Protein AF-A0A3B9YSQ8-F1 (afdb_monomer_lite)

pLDDT: mean 81.39, std 21.34, range [28.44, 98.44]

Secondary structure (DSSP, 8-state):
-----------S-PPP-------B-SS-TTS-BPPPPEEETT--TT--EEETTS-SPPB-HHHHHHH-S-TTS--EEESSEEEPPHHHHHTTTTS-HHHHHHHHHHHTTGGG-SS-HHHHHHHHHTT-SSTTSS-EEEEETTEEEE----STTSSTTHHHHHHHHHHHHHHHHHTT------

Sequence (182 aa):
MAETSSLCPQHPQQPLGLCANVVWAGADPFRGIHRLPLVAWTDRANVKHLSTRGLAPHLSFDDIVLSGLAPDGGLYVPEVWPQLSPKQFNDFADQRYGQVAEAVLSALGGSETALDLNGAIAGAYAQFRHPEVAPLRPLAPNLWMLELFHGPTFAFKDFALQLLGPLMAQRLERESRRLTVL

Structure (mmCIF, N/CA/C/O backbone):
data_AF-A0A3B9YSQ8-F1
#
_entry.id   AF-A0A3B9YSQ8-F1
#
loop_
_atom_site.group_PDB
_atom_site.id
_atom_site.type_symbol
_atom_site.label_atom_id
_atom_site.label_alt_id
_atom_site.label_comp_id
_atom_site.label_asym_id
_atom_site.label_entity_id
_atom_site.labe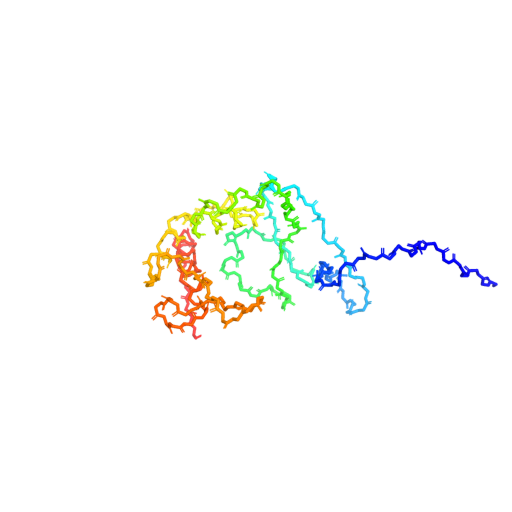l_seq_id
_atom_site.pdbx_PDB_ins_code
_atom_site.Cartn_x
_atom_site.Cartn_y
_atom_site.Cartn_z
_atom_site.occupancy
_atom_site.B_iso_or_equiv
_atom_site.auth_seq_id
_atom_site.auth_comp_id
_atom_site.auth_asym_id
_atom_site.auth_atom_id
_atom_site.pdbx_PDB_model_num
ATOM 1 N N . MET A 1 1 ? 10.822 52.429 10.249 1.00 34.50 1 MET A N 1
ATOM 2 C CA . MET A 1 1 ? 12.002 52.438 9.363 1.00 34.50 1 MET A CA 1
ATOM 3 C C . MET A 1 1 ? 12.283 50.998 9.002 1.00 34.50 1 MET A C 1
ATOM 5 O O . MET A 1 1 ? 12.328 50.165 9.895 1.00 34.50 1 MET A O 1
ATOM 9 N N . ALA A 1 2 ? 12.260 50.718 7.706 1.00 35.03 2 ALA A N 1
ATOM 10 C CA . ALA A 1 2 ? 12.309 49.388 7.127 1.00 35.03 2 ALA A CA 1
ATOM 11 C C . ALA A 1 2 ? 13.754 48.898 7.018 1.00 35.03 2 ALA A C 1
ATOM 13 O O . ALA A 1 2 ? 14.599 49.665 6.573 1.00 35.03 2 ALA A O 1
ATOM 14 N N . GLU A 1 3 ? 13.991 47.623 7.319 1.00 28.44 3 GLU A N 1
ATOM 15 C CA . GLU A 1 3 ? 15.122 46.867 6.775 1.00 28.44 3 GLU A CA 1
ATOM 16 C C . GLU A 1 3 ? 14.640 45.467 6.376 1.00 28.44 3 GLU A C 1
ATOM 18 O O . GLU A 1 3 ? 14.587 44.520 7.155 1.00 28.44 3 GLU A O 1
ATOM 23 N N . THR A 1 4 ? 14.226 45.372 5.118 1.00 37.69 4 THR A N 1
ATOM 24 C CA . THR A 1 4 ? 14.266 44.159 4.302 1.00 37.69 4 THR A CA 1
ATOM 25 C C . THR A 1 4 ? 15.674 44.014 3.733 1.00 37.69 4 THR A C 1
ATOM 27 O O . THR A 1 4 ? 16.089 44.904 2.994 1.00 37.69 4 THR A O 1
ATOM 30 N N . SER A 1 5 ? 16.374 42.900 3.974 1.00 30.45 5 SER A N 1
ATOM 31 C CA . SER A 1 5 ? 17.364 42.396 3.009 1.00 30.45 5 SER A CA 1
ATOM 32 C C . SER A 1 5 ? 17.760 40.933 3.256 1.00 30.45 5 SER A C 1
ATOM 34 O O . SER A 1 5 ? 18.325 40.578 4.285 1.00 30.45 5 SER A O 1
ATOM 36 N N . SER A 1 6 ? 17.396 40.118 2.265 1.00 34.31 6 SER A N 1
ATOM 37 C CA . SER A 1 6 ? 17.914 38.826 1.791 1.00 34.31 6 SER A CA 1
ATOM 38 C C . SER A 1 6 ? 19.079 38.135 2.507 1.00 34.31 6 SER A C 1
ATOM 40 O O . SER A 1 6 ? 20.169 38.688 2.556 1.00 34.31 6 SER A O 1
ATOM 42 N N . LEU A 1 7 ? 18.916 36.833 2.779 1.00 29.66 7 LEU A N 1
ATOM 43 C CA . LEU A 1 7 ? 19.986 35.831 2.655 1.00 29.66 7 LEU A CA 1
ATOM 44 C C . LEU A 1 7 ? 19.382 34.474 2.241 1.00 29.66 7 LEU A C 1
ATOM 46 O O . LEU A 1 7 ? 19.118 33.601 3.062 1.00 29.66 7 LEU A O 1
ATOM 50 N N . CYS A 1 8 ? 19.159 34.292 0.941 1.00 29.23 8 CYS A N 1
ATOM 51 C CA . CYS A 1 8 ? 19.119 32.962 0.339 1.00 29.23 8 CYS A CA 1
ATOM 52 C C . CYS A 1 8 ? 20.086 32.996 -0.854 1.00 29.23 8 CYS A C 1
ATOM 54 O O . CYS A 1 8 ? 19.814 33.722 -1.814 1.00 29.23 8 CYS A O 1
ATOM 56 N N . PRO A 1 9 ? 21.248 32.322 -0.791 1.00 33.12 9 PRO A N 1
ATOM 57 C CA . PRO A 1 9 ? 22.167 32.285 -1.917 1.00 33.12 9 PRO A CA 1
ATOM 58 C C . PRO A 1 9 ? 21.557 31.436 -3.037 1.00 33.12 9 PRO A C 1
ATOM 60 O O . PRO A 1 9 ? 21.176 30.284 -2.838 1.00 33.12 9 PRO A O 1
ATOM 63 N N . GLN A 1 10 ? 21.448 32.034 -4.222 1.00 36.72 10 GLN A N 1
ATOM 64 C CA . GLN A 1 10 ? 21.009 31.364 -5.438 1.00 36.72 10 GLN A CA 1
ATOM 65 C C . GLN A 1 10 ? 22.123 30.434 -5.924 1.00 36.72 10 GLN A C 1
ATOM 67 O O . GLN A 1 10 ? 23.154 30.896 -6.408 1.00 36.72 10 GLN A O 1
ATOM 72 N N . HIS A 1 11 ? 21.914 29.124 -5.801 1.00 30.33 11 HIS A N 1
ATOM 73 C CA . HIS A 1 11 ? 22.737 28.120 -6.469 1.00 30.33 11 HIS A CA 1
ATOM 74 C C . HIS A 1 11 ? 21.981 27.618 -7.709 1.00 30.33 11 HIS A C 1
ATOM 76 O O . HIS A 1 11 ? 20.834 27.181 -7.574 1.00 30.33 11 HIS A O 1
ATOM 82 N N . PRO A 1 12 ? 22.563 27.673 -8.920 1.00 36.94 12 PRO A N 1
ATOM 83 C CA . PRO A 1 12 ? 21.921 27.125 -10.103 1.00 36.94 12 PRO A CA 1
ATOM 84 C C . PRO A 1 12 ? 22.080 25.597 -10.084 1.00 36.94 12 PRO A C 1
ATOM 86 O O . PRO A 1 12 ? 23.151 25.102 -9.740 1.00 36.94 12 PRO A O 1
ATOM 89 N N . GLN A 1 13 ? 21.021 24.884 -10.485 1.00 40.53 13 GLN A N 1
ATOM 90 C CA . GLN A 1 13 ? 20.850 23.416 -10.529 1.00 40.53 13 GLN A CA 1
ATOM 91 C C . GLN A 1 13 ? 20.144 22.746 -9.330 1.00 40.53 13 GLN A C 1
ATOM 93 O O . GLN A 1 13 ? 20.641 21.781 -8.758 1.00 40.53 13 GLN A O 1
ATOM 98 N N . GLN A 1 14 ? 18.920 23.185 -9.011 1.00 36.19 14 GLN A N 1
ATOM 99 C CA . GLN A 1 14 ? 17.921 22.319 -8.363 1.00 36.19 14 GLN A CA 1
ATOM 100 C C . GLN A 1 14 ? 16.899 21.841 -9.410 1.00 36.19 14 GLN A C 1
ATOM 102 O O . GLN A 1 14 ? 16.348 22.686 -10.121 1.00 36.19 14 GLN A O 1
ATOM 107 N N . PRO A 1 15 ? 16.621 20.530 -9.536 1.00 35.06 15 PRO A N 1
ATOM 108 C CA . PRO A 1 15 ? 15.524 20.062 -10.368 1.00 35.06 15 PRO A CA 1
ATOM 109 C C . PRO A 1 15 ? 14.178 20.423 -9.721 1.00 35.06 15 PRO A C 1
ATOM 111 O O . PRO A 1 15 ? 14.000 20.367 -8.504 1.00 35.06 15 PRO A O 1
ATOM 114 N N . LEU A 1 16 ? 13.245 20.841 -10.573 1.00 37.16 16 LEU A N 1
ATOM 115 C CA . LEU A 1 16 ? 11.910 21.326 -10.240 1.00 37.16 16 LEU A CA 1
ATOM 116 C C . LEU A 1 16 ? 11.053 20.256 -9.537 1.00 37.16 16 LEU A C 1
ATOM 118 O O . LEU A 1 16 ? 10.729 19.232 -10.124 1.00 37.16 16 LEU A O 1
ATOM 122 N N . GLY A 1 17 ? 10.642 20.572 -8.307 1.00 45.59 17 GLY A N 1
ATOM 123 C CA . GLY A 1 17 ? 9.257 20.497 -7.831 1.00 45.59 17 GLY A CA 1
ATOM 124 C C . GLY A 1 17 ? 8.530 19.149 -7.823 1.00 45.59 17 GLY A C 1
ATOM 125 O O . GLY A 1 17 ? 7.868 18.802 -8.793 1.00 45.59 17 GLY A O 1
ATOM 126 N N . LEU A 1 18 ? 8.468 18.525 -6.642 1.00 32.47 18 LEU A N 1
ATOM 127 C CA . LEU A 1 18 ? 7.271 17.838 -6.139 1.00 32.47 18 LEU A CA 1
ATOM 128 C C . LEU A 1 18 ? 7.231 17.930 -4.598 1.00 32.47 18 LEU A C 1
ATOM 130 O O . LEU A 1 18 ? 8.075 17.379 -3.904 1.00 32.47 18 LEU A O 1
ATOM 134 N N . CYS A 1 19 ? 6.242 18.693 -4.119 1.00 34.03 19 CYS A N 1
ATOM 135 C CA . CYS A 1 19 ? 5.622 18.703 -2.787 1.00 34.03 19 CYS A CA 1
ATOM 136 C C . CYS A 1 19 ? 6.516 18.898 -1.543 1.00 34.03 19 CYS A C 1
ATOM 138 O O . CYS A 1 19 ? 7.043 17.960 -0.957 1.00 34.03 19 CYS A O 1
ATOM 140 N N . ALA A 1 20 ? 6.547 20.135 -1.036 1.00 40.78 20 ALA A N 1
ATOM 141 C CA . ALA A 1 20 ? 6.832 20.391 0.373 1.00 40.78 20 ALA A CA 1
ATOM 142 C C . ALA A 1 20 ? 5.632 19.918 1.216 1.00 40.78 20 ALA A C 1
ATOM 144 O O . ALA A 1 20 ? 4.532 20.433 1.040 1.00 40.78 20 ALA A O 1
ATOM 145 N N . ASN A 1 21 ? 5.853 18.923 2.078 1.00 48.81 21 ASN A N 1
ATOM 146 C CA . ASN A 1 21 ? 4.885 18.279 2.978 1.00 48.81 21 ASN A CA 1
ATOM 147 C C . ASN A 1 21 ? 3.846 19.265 3.555 1.00 48.81 21 ASN A C 1
ATOM 149 O O . ASN A 1 21 ? 4.225 20.195 4.265 1.00 48.81 21 ASN A O 1
ATOM 153 N N . VAL A 1 22 ? 2.558 19.067 3.238 1.00 51.47 22 VAL A N 1
ATOM 154 C CA . VAL A 1 22 ? 1.467 20.010 3.550 1.00 51.47 22 VAL A CA 1
ATOM 155 C C . VAL A 1 22 ? 0.607 19.488 4.695 1.00 51.47 22 VAL A C 1
ATOM 157 O O . VAL A 1 22 ? -0.120 18.511 4.534 1.00 51.47 22 VAL A O 1
ATOM 160 N N . VAL A 1 23 ? 0.647 20.188 5.827 1.00 51.41 23 VAL A N 1
ATOM 161 C CA . VAL A 1 23 ? -0.289 20.034 6.947 1.00 51.41 23 VAL A CA 1
ATOM 162 C C . VAL A 1 23 ? -0.657 21.422 7.447 1.00 51.41 23 VAL A C 1
ATOM 164 O O . VAL A 1 23 ? 0.228 22.257 7.652 1.00 51.41 23 VAL A O 1
ATOM 167 N N . TRP A 1 24 ? -1.956 21.656 7.625 1.00 48.19 24 TRP A N 1
ATOM 168 C CA . TRP A 1 24 ? -2.506 22.870 8.215 1.00 48.19 24 TRP A CA 1
ATOM 169 C C . TRP A 1 24 ? -2.692 22.671 9.713 1.00 48.19 24 TRP A C 1
ATOM 171 O O . TRP A 1 24 ? -3.354 21.726 10.135 1.00 48.19 24 TRP A O 1
ATOM 181 N N . ALA A 1 25 ? -2.120 23.565 10.517 1.00 41.69 25 ALA A N 1
ATOM 182 C CA . ALA A 1 25 ? -2.358 23.599 11.953 1.00 41.69 25 ALA A CA 1
ATOM 183 C C . ALA A 1 25 ? -3.208 24.830 12.300 1.00 41.69 25 ALA A C 1
ATOM 185 O O . ALA A 1 25 ? -2.705 25.952 12.324 1.00 41.69 25 ALA A O 1
ATOM 186 N N . GLY A 1 26 ? -4.493 24.620 12.601 1.00 48.19 26 GLY A N 1
ATOM 187 C CA . GLY A 1 26 ? -5.357 25.632 13.224 1.00 48.19 26 GLY A CA 1
ATOM 188 C C . GLY A 1 26 ? -6.557 26.100 12.394 1.00 48.19 26 GLY A C 1
ATOM 189 O O . GLY A 1 26 ? -6.766 25.698 11.256 1.00 48.19 26 GLY A O 1
ATOM 190 N N . ALA A 1 27 ? -7.373 26.968 13.003 1.00 49.44 27 ALA A N 1
ATOM 191 C CA . ALA A 1 27 ? -8.636 27.485 12.459 1.00 49.44 27 ALA A CA 1
ATOM 192 C C . ALA A 1 27 ? -8.479 28.559 11.357 1.00 49.44 27 ALA A C 1
ATOM 194 O O . ALA A 1 27 ? -9.472 29.129 10.910 1.00 49.44 27 ALA A O 1
ATOM 195 N N . ASP A 1 28 ? -7.247 28.859 10.942 1.00 46.34 28 ASP A N 1
ATOM 196 C CA . ASP A 1 28 ? -6.930 29.879 9.944 1.00 46.34 28 ASP A CA 1
ATOM 197 C C . ASP A 1 28 ? -6.387 29.208 8.667 1.00 46.34 28 ASP A C 1
ATOM 199 O O . ASP A 1 28 ? -5.252 28.726 8.677 1.00 46.34 28 ASP A O 1
ATOM 203 N N . PRO A 1 29 ? -7.155 29.180 7.561 1.00 50.06 29 PRO A N 1
ATOM 204 C CA . PRO A 1 29 ? -6.761 28.548 6.302 1.00 50.06 29 PRO A CA 1
ATOM 205 C C . PRO A 1 29 ? -5.681 29.322 5.524 1.00 50.06 29 PRO A C 1
ATOM 207 O O . PRO A 1 29 ? -5.431 28.985 4.367 1.00 50.06 29 PRO A O 1
ATOM 210 N N . PHE A 1 30 ? -5.038 30.342 6.120 1.00 46.38 30 PHE A N 1
ATOM 211 C CA . PHE A 1 30 ? -3.932 31.094 5.505 1.00 46.38 30 PHE A CA 1
ATOM 212 C C . PHE A 1 30 ? -2.630 31.187 6.333 1.00 46.38 30 PHE A C 1
ATOM 214 O O . PHE A 1 30 ? -1.624 31.685 5.820 1.00 46.38 30 PHE A O 1
ATOM 221 N N . ARG A 1 31 ? -2.574 30.669 7.571 1.00 40.38 31 ARG A N 1
ATOM 222 C CA . ARG A 1 31 ? -1.335 30.565 8.367 1.00 40.38 31 ARG A CA 1
ATOM 223 C C . ARG A 1 31 ? -0.693 29.167 8.362 1.00 40.38 31 ARG A C 1
ATOM 225 O O . ARG A 1 31 ? -1.154 28.262 9.038 1.00 40.38 31 ARG A O 1
ATOM 232 N N . GLY A 1 32 ? 0.474 29.074 7.717 1.00 45.28 32 GLY A N 1
ATOM 233 C CA . GLY A 1 32 ? 1.553 28.144 8.085 1.00 45.28 32 GLY A CA 1
ATOM 234 C C . GLY A 1 32 ? 1.497 26.748 7.459 1.00 45.28 32 GLY A C 1
ATOM 235 O O . GLY A 1 32 ? 0.944 25.821 8.034 1.00 45.28 32 GLY A O 1
ATOM 236 N N . ILE A 1 33 ? 2.177 26.565 6.322 1.00 47.72 33 ILE A N 1
ATOM 237 C CA . ILE A 1 33 ? 2.534 25.227 5.829 1.00 47.72 33 ILE A CA 1
ATOM 238 C C . ILE A 1 33 ? 3.652 24.690 6.731 1.00 47.72 33 ILE A C 1
ATOM 240 O O . ILE A 1 33 ? 4.795 25.151 6.649 1.00 47.72 33 ILE A O 1
ATOM 244 N N . HIS A 1 34 ? 3.339 23.732 7.600 1.00 52.28 34 HIS A N 1
ATOM 245 C CA . HIS A 1 34 ? 4.345 23.069 8.426 1.00 52.28 34 HIS A CA 1
ATOM 246 C C . HIS A 1 34 ? 5.015 21.939 7.640 1.00 52.28 34 HIS A C 1
ATOM 248 O O . HIS A 1 34 ? 4.342 21.030 7.161 1.00 52.28 34 HIS A O 1
ATOM 254 N N . ARG A 1 35 ? 6.352 21.971 7.528 1.00 58.47 35 ARG A N 1
ATOM 255 C CA . ARG A 1 35 ? 7.108 20.835 6.982 1.00 58.47 35 ARG A CA 1
ATOM 256 C C . ARG A 1 35 ? 7.063 19.687 7.979 1.00 58.47 35 ARG A C 1
ATOM 258 O O . ARG A 1 35 ? 7.555 19.831 9.097 1.00 58.47 35 ARG A O 1
ATOM 265 N N . LEU A 1 36 ? 6.536 18.550 7.541 1.00 62.28 36 LEU A N 1
ATOM 266 C CA . LEU A 1 36 ? 6.637 17.316 8.308 1.00 62.28 36 LEU A CA 1
ATOM 267 C C . LEU A 1 36 ? 8.098 16.858 8.416 1.00 62.28 36 LEU A C 1
ATOM 269 O O . LEU A 1 36 ? 8.825 16.955 7.416 1.00 62.28 36 LEU A O 1
ATOM 273 N N . PRO A 1 37 ? 8.526 16.384 9.601 1.00 64.62 37 PRO A N 1
ATOM 274 C CA . PRO A 1 37 ? 9.866 15.870 9.807 1.00 64.62 37 PRO A CA 1
ATOM 275 C C . PRO A 1 37 ? 10.153 14.686 8.887 1.00 64.62 37 PRO A C 1
ATOM 277 O O . PRO A 1 37 ? 9.274 13.904 8.520 1.00 64.62 37 PRO A O 1
ATOM 280 N N . LEU A 1 38 ? 11.422 14.573 8.516 1.00 72.50 38 LEU A N 1
ATOM 281 C CA . LEU A 1 38 ? 11.930 13.457 7.747 1.00 72.50 38 LEU A CA 1
ATOM 282 C C . LEU A 1 38 ? 12.690 12.514 8.683 1.00 72.50 38 LEU A C 1
ATOM 284 O O . LEU A 1 38 ? 13.536 12.976 9.449 1.00 72.50 38 LEU A O 1
ATOM 288 N N . VAL A 1 39 ? 12.431 11.213 8.587 1.00 74.12 39 VAL A N 1
ATOM 289 C CA . VAL A 1 39 ? 13.097 10.181 9.402 1.00 74.12 39 VAL A CA 1
ATOM 290 C C . VAL A 1 39 ? 13.857 9.203 8.519 1.00 74.12 39 VAL A C 1
ATOM 292 O O . VAL A 1 39 ? 13.584 9.089 7.325 1.00 74.12 39 VAL A O 1
ATOM 295 N N . ALA A 1 40 ? 14.852 8.513 9.073 1.00 73.31 40 ALA A N 1
ATOM 296 C CA . ALA A 1 40 ? 15.576 7.492 8.324 1.00 73.31 40 ALA A CA 1
ATOM 297 C C . ALA A 1 40 ? 14.624 6.352 7.926 1.00 73.31 40 ALA A C 1
ATOM 299 O O . ALA A 1 40 ? 13.818 5.920 8.739 1.00 73.31 40 ALA A O 1
ATOM 300 N N . TRP A 1 41 ? 14.758 5.802 6.714 1.00 71.56 41 TRP A N 1
ATOM 301 C CA . TRP A 1 41 ? 13.955 4.660 6.232 1.00 71.56 41 TRP A CA 1
ATOM 302 C C . TRP A 1 41 ? 13.901 3.444 7.178 1.00 71.56 41 TRP A C 1
ATOM 304 O O . TRP A 1 41 ? 12.974 2.635 7.130 1.00 71.56 41 TRP A O 1
ATOM 314 N N . THR A 1 42 ? 14.931 3.271 8.006 1.00 65.94 42 THR A N 1
ATOM 315 C CA . THR A 1 42 ? 15.031 2.176 8.980 1.00 65.94 42 THR A CA 1
ATOM 316 C C . THR A 1 42 ? 14.217 2.415 10.247 1.00 65.94 42 THR A C 1
ATOM 318 O O . THR A 1 42 ? 13.961 1.460 10.973 1.00 65.94 42 THR A O 1
ATOM 321 N N . ASP A 1 43 ? 13.828 3.659 10.521 1.00 67.44 43 ASP A N 1
ATOM 322 C CA . ASP A 1 43 ? 13.017 4.022 11.677 1.00 67.44 43 ASP A CA 1
ATOM 323 C C . ASP A 1 43 ? 11.537 3.799 11.346 1.00 67.44 43 ASP A C 1
ATOM 325 O O . ASP A 1 43 ? 10.826 4.693 10.893 1.00 67.44 43 ASP A O 1
ATOM 329 N N . ARG A 1 44 ? 11.116 2.533 11.443 1.00 65.19 44 ARG A N 1
ATOM 330 C CA . ARG A 1 44 ? 9.772 2.070 11.055 1.00 65.19 44 ARG A CA 1
ATOM 331 C C . ARG A 1 44 ? 8.775 2.087 12.217 1.00 65.19 44 ARG A C 1
ATOM 333 O O . ARG A 1 44 ? 7.589 1.861 12.009 1.00 65.19 44 ARG A O 1
ATOM 340 N N . ALA A 1 45 ? 9.241 2.335 13.439 1.00 63.88 45 ALA A N 1
ATOM 341 C CA . ALA A 1 45 ? 8.441 2.103 14.630 1.00 63.88 45 ALA A CA 1
ATOM 342 C C . ALA A 1 45 ? 7.470 3.261 14.908 1.00 63.88 45 ALA A C 1
ATOM 344 O O . ALA A 1 45 ? 7.860 4.424 14.975 1.00 63.88 45 ALA A O 1
ATOM 345 N N . ASN A 1 46 ? 6.206 2.915 15.163 1.00 72.19 46 ASN A N 1
ATOM 346 C CA . ASN A 1 46 ? 5.188 3.794 15.748 1.00 72.19 46 ASN A CA 1
ATOM 347 C C . ASN A 1 46 ? 4.837 5.078 14.975 1.00 72.19 46 ASN A C 1
ATOM 349 O O . ASN A 1 46 ? 4.406 6.048 15.597 1.00 72.19 46 ASN A O 1
ATOM 353 N N . VAL A 1 47 ? 4.921 5.073 13.640 1.00 86.88 47 VAL A N 1
ATOM 354 C CA . VAL A 1 47 ? 4.435 6.197 12.820 1.00 86.88 47 VAL A CA 1
ATOM 355 C C . VAL A 1 47 ? 2.937 6.411 13.062 1.00 86.88 47 VAL A C 1
ATOM 357 O O . VAL A 1 47 ? 2.106 5.565 12.706 1.00 86.88 47 VAL A O 1
ATOM 360 N N . LYS A 1 48 ? 2.569 7.545 13.670 1.00 91.25 48 LYS A N 1
ATOM 361 C CA . LYS A 1 48 ? 1.173 7.988 13.719 1.00 91.25 48 LYS A CA 1
ATOM 362 C C . LYS A 1 48 ? 0.827 8.800 12.482 1.00 91.25 48 LYS A C 1
ATOM 364 O O . LYS A 1 48 ? 1.684 9.311 11.766 1.00 91.25 48 LYS A O 1
ATOM 369 N N . HIS A 1 49 ? -0.467 8.918 12.243 1.00 92.94 49 HIS A N 1
ATOM 370 C CA . HIS A 1 49 ? -1.026 9.670 11.140 1.00 92.94 49 HIS A CA 1
ATOM 371 C C . HIS A 1 49 ? -1.874 10.801 11.684 1.00 92.94 49 HIS A C 1
ATOM 373 O O . HIS A 1 49 ? -2.714 10.597 12.559 1.00 92.94 49 HIS A O 1
ATOM 379 N N . LEU A 1 50 ? -1.670 11.990 11.145 1.00 93.25 50 LEU A N 1
ATOM 380 C CA . LEU A 1 50 ? -2.372 13.203 11.534 1.00 93.25 50 LEU A CA 1
ATOM 381 C C . LEU A 1 50 ? -3.295 13.660 10.412 1.00 93.25 50 LEU A C 1
ATOM 383 O O . LEU A 1 50 ? -3.072 13.342 9.243 1.00 93.25 50 LEU A O 1
ATOM 387 N N . SER A 1 51 ? -4.335 14.412 10.760 1.00 92.88 51 SER A N 1
ATOM 388 C CA . SER A 1 51 ? -5.185 15.034 9.749 1.00 92.88 51 SER A CA 1
ATOM 389 C C . SER A 1 51 ? -4.467 16.208 9.095 1.00 92.88 51 SER A C 1
ATOM 391 O O . SER A 1 51 ? -3.866 17.038 9.777 1.00 92.88 51 SER A O 1
ATOM 393 N N . THR A 1 52 ? -4.620 16.354 7.781 1.00 89.94 52 THR A N 1
ATOM 394 C CA . THR A 1 52 ? -4.162 17.530 7.032 1.00 89.94 52 THR A CA 1
ATOM 395 C C . THR A 1 52 ? -4.761 18.850 7.518 1.00 89.94 52 THR A C 1
ATOM 397 O O . THR A 1 52 ? -4.232 19.895 7.147 1.00 89.94 52 THR A O 1
ATOM 400 N N . ARG A 1 53 ? -5.831 18.825 8.328 1.00 88.19 53 ARG A N 1
ATOM 401 C CA . ARG A 1 53 ? -6.436 20.003 8.980 1.00 88.19 53 ARG A CA 1
ATOM 402 C C . ARG A 1 53 ? -6.013 20.187 10.443 1.00 88.19 53 ARG A C 1
ATOM 404 O O . ARG A 1 53 ? -6.339 21.212 11.034 1.00 88.19 53 ARG A O 1
ATOM 411 N N . GLY A 1 54 ? -5.307 19.216 11.023 1.00 87.81 54 GLY A N 1
ATOM 412 C CA . GLY A 1 54 ? -4.700 19.314 12.352 1.00 87.81 54 GLY A CA 1
ATOM 413 C C . GLY A 1 54 ? -5.675 19.361 13.532 1.00 87.81 54 GLY A C 1
ATOM 414 O O . GLY A 1 54 ? -5.242 19.638 14.648 1.00 87.81 54 GLY A O 1
ATOM 415 N N . LEU A 1 55 ? -6.973 19.116 13.317 1.00 87.94 55 LEU A N 1
ATOM 416 C CA . LEU A 1 55 ? -8.008 19.190 14.359 1.00 87.94 55 LEU A CA 1
ATOM 417 C C . LEU A 1 55 ? -8.554 17.809 14.760 1.00 87.94 55 LEU A C 1
ATOM 419 O O . LEU A 1 55 ? -9.418 17.718 15.631 1.00 87.94 55 LEU A O 1
ATOM 423 N N . ALA A 1 56 ? -8.053 16.735 14.148 1.00 91.06 56 ALA A N 1
ATOM 424 C CA . ALA A 1 56 ? -8.397 15.357 14.479 1.00 91.06 56 ALA A CA 1
ATOM 425 C C . ALA A 1 56 ? -7.316 14.660 15.331 1.00 91.06 56 ALA A C 1
ATOM 427 O O . ALA A 1 56 ? -6.138 15.016 15.246 1.00 91.06 56 ALA A O 1
ATOM 428 N N . PRO A 1 57 ? -7.686 13.617 16.102 1.00 91.94 57 PRO A N 1
ATOM 429 C CA . PRO A 1 57 ? -6.724 12.781 16.814 1.00 91.94 57 PRO A CA 1
ATOM 430 C C . PRO A 1 57 ? -5.715 12.129 15.868 1.00 91.94 57 PRO A C 1
ATOM 432 O O . PRO A 1 57 ? -6.068 11.739 14.753 1.00 91.94 57 PRO A O 1
ATOM 435 N N . HIS A 1 58 ? -4.486 11.958 16.351 1.00 93.00 58 HIS A N 1
ATOM 436 C CA . HIS A 1 58 ? -3.461 11.181 15.664 1.00 93.00 58 HIS A CA 1
ATOM 437 C C . HIS A 1 58 ? -3.800 9.692 15.776 1.00 93.00 58 HIS A C 1
ATOM 439 O O . HIS A 1 58 ? -4.063 9.195 16.874 1.00 93.00 58 HIS A O 1
ATOM 445 N N . LEU A 1 59 ? -3.782 8.982 14.654 1.00 93.19 59 LEU A N 1
ATOM 446 C CA . LEU A 1 59 ? -4.210 7.590 14.561 1.00 93.19 59 LEU A CA 1
ATOM 447 C C . LEU A 1 59 ? -3.055 6.654 14.201 1.00 93.19 59 LEU A C 1
ATOM 449 O O . LEU A 1 59 ? -2.064 7.064 13.595 1.00 93.19 59 LEU A O 1
ATOM 453 N N . SER A 1 60 ? -3.163 5.386 14.603 1.00 92.38 60 SER A N 1
ATOM 454 C CA . SER A 1 60 ? -2.255 4.335 14.125 1.00 92.38 60 SER A CA 1
ATOM 455 C C . SER A 1 60 ? -2.594 3.920 12.688 1.00 92.38 60 SER A C 1
ATOM 457 O O . SER A 1 60 ? -3.664 4.260 12.183 1.00 92.38 60 SER A O 1
ATOM 459 N N . PHE A 1 61 ? -1.705 3.157 12.042 1.00 92.38 61 PHE A N 1
ATOM 460 C CA . PHE A 1 61 ? -1.976 2.560 10.729 1.00 92.38 61 PHE A CA 1
ATOM 461 C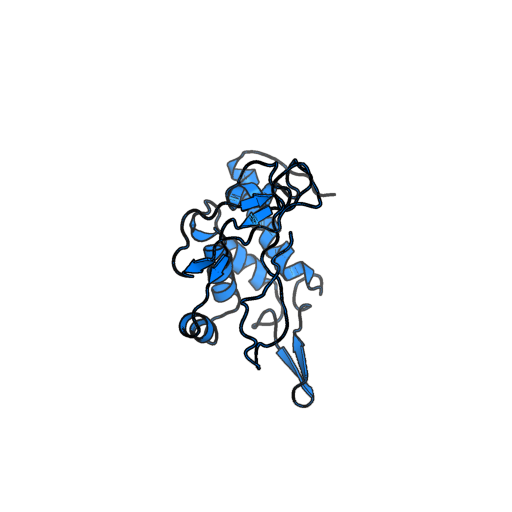 C . PHE A 1 61 ? -3.286 1.746 10.730 1.00 92.38 61 PHE A C 1
ATOM 463 O O . PHE A 1 61 ? -4.141 1.935 9.871 1.00 92.38 61 PHE A O 1
ATOM 470 N N . ASP A 1 62 ? -3.498 0.903 11.741 1.00 91.62 62 ASP A N 1
ATOM 471 C CA . ASP A 1 62 ? -4.706 0.077 11.848 1.00 91.62 62 ASP A CA 1
ATOM 472 C C . ASP A 1 62 ? -5.986 0.912 11.972 1.00 91.62 62 ASP A C 1
ATOM 474 O O . ASP A 1 62 ? -7.032 0.535 11.445 1.00 91.62 62 ASP A O 1
ATOM 478 N N . ASP A 1 63 ? -5.911 2.039 12.683 1.00 90.81 63 ASP A N 1
ATOM 479 C CA . ASP A 1 63 ? -7.071 2.899 12.908 1.00 90.81 63 ASP A CA 1
ATOM 480 C C . ASP A 1 63 ? -7.427 3.691 11.640 1.00 90.81 63 ASP A C 1
ATOM 482 O O . ASP A 1 63 ? -8.611 3.859 11.334 1.00 90.81 63 ASP A O 1
ATOM 486 N N . ILE A 1 64 ? -6.428 4.133 10.859 1.00 92.25 64 ILE A N 1
ATOM 487 C CA . ILE A 1 64 ? -6.698 4.862 9.609 1.00 92.25 64 ILE A CA 1
ATOM 488 C C . ILE A 1 64 ? -7.262 3.969 8.499 1.00 92.25 64 ILE A C 1
ATOM 490 O O . ILE A 1 64 ? -7.982 4.463 7.631 1.00 92.25 64 ILE A O 1
ATOM 494 N N . VAL A 1 65 ? -6.990 2.656 8.534 1.00 91.19 65 VAL A N 1
ATOM 495 C CA . VAL A 1 65 ? -7.535 1.687 7.563 1.00 91.19 65 VAL A CA 1
ATOM 496 C C . VAL A 1 65 ? -9.069 1.716 7.548 1.00 91.19 65 VAL A C 1
ATOM 498 O O . VAL A 1 65 ? -9.672 1.527 6.493 1.00 91.19 65 VAL A O 1
ATOM 501 N N . LEU A 1 66 ? -9.711 1.994 8.690 1.00 87.19 66 LEU A N 1
ATOM 502 C CA . LEU A 1 66 ? -11.171 2.112 8.792 1.00 87.19 66 LEU A CA 1
ATOM 503 C C . LEU A 1 66 ? -11.691 3.552 8.862 1.00 87.19 66 LEU A C 1
ATOM 505 O O . LEU A 1 66 ? -12.892 3.752 8.675 1.00 87.19 66 LEU A O 1
ATOM 509 N N . SER A 1 67 ? -10.848 4.548 9.150 1.00 83.06 67 SER A N 1
ATOM 510 C CA . SER A 1 67 ? -11.324 5.918 9.377 1.00 83.06 67 SER A CA 1
ATOM 511 C C . SER A 1 67 ? -11.858 6.581 8.107 1.00 83.06 67 SER A C 1
ATOM 513 O O . SER A 1 67 ? -12.784 7.384 8.176 1.00 83.06 67 SER A O 1
ATOM 515 N N . GLY A 1 68 ? -11.276 6.268 6.943 1.00 82.44 68 GLY A N 1
ATOM 516 C CA . GLY A 1 68 ? -11.557 6.997 5.707 1.00 82.44 68 GLY A CA 1
ATOM 517 C C . GLY A 1 68 ? -11.147 8.468 5.839 1.00 82.44 68 GLY A C 1
ATOM 518 O O . GLY A 1 68 ? -9.958 8.779 5.862 1.00 82.44 68 GLY A O 1
ATOM 519 N N . LEU A 1 69 ? -12.126 9.371 5.950 1.00 88.06 69 LEU A N 1
ATOM 520 C CA . LEU A 1 69 ? -11.894 10.795 6.221 1.00 88.06 69 LEU A CA 1
ATOM 521 C C . LEU A 1 69 ? -11.648 11.042 7.713 1.00 88.06 69 LEU A C 1
ATOM 523 O O . LEU A 1 69 ? -12.281 10.430 8.572 1.00 88.06 69 LEU A O 1
ATOM 527 N N . ALA A 1 70 ? -10.771 11.993 8.032 1.00 92.44 70 ALA A N 1
ATOM 528 C CA . ALA A 1 70 ? -10.619 12.444 9.408 1.00 92.44 70 ALA A CA 1
ATOM 529 C C . ALA A 1 70 ? -11.913 13.135 9.901 1.00 92.44 70 ALA A C 1
ATOM 531 O O . ALA A 1 70 ? -12.614 13.756 9.096 1.00 92.44 70 ALA A O 1
ATOM 532 N N . PRO A 1 71 ? -12.238 13.088 11.211 1.00 91.62 71 PRO A N 1
ATOM 533 C CA . PRO A 1 71 ? -13.432 13.734 11.774 1.00 91.62 71 PRO A CA 1
ATOM 534 C C . PRO A 1 71 ? -13.549 15.239 11.494 1.00 91.62 71 PRO A C 1
ATOM 536 O O . PRO A 1 71 ? -14.648 15.784 11.470 1.00 91.62 71 PRO A O 1
ATOM 539 N N . ASP A 1 72 ? -12.423 15.913 11.262 1.00 90.81 72 ASP A N 1
ATOM 540 C CA . ASP A 1 72 ? -12.363 17.327 10.888 1.00 90.81 72 ASP A CA 1
ATOM 541 C C . ASP A 1 72 ? -12.529 17.566 9.373 1.00 90.81 72 ASP A C 1
ATOM 543 O O . ASP A 1 72 ? -12.400 18.698 8.902 1.00 90.81 72 ASP A O 1
ATOM 547 N N . GLY A 1 73 ? -12.816 16.517 8.594 1.00 90.75 73 GLY A N 1
ATOM 548 C CA . GLY A 1 73 ? -12.941 16.521 7.136 1.00 90.75 73 GLY A CA 1
ATOM 549 C C . GLY A 1 73 ? -11.607 16.578 6.384 1.00 90.75 73 GLY A C 1
ATOM 550 O O . GLY A 1 73 ? -11.606 16.831 5.178 1.00 90.75 73 GLY A O 1
ATOM 551 N N . GLY A 1 74 ? -10.479 16.414 7.080 1.00 91.19 74 GLY A N 1
ATOM 552 C CA . GLY A 1 74 ? -9.156 16.280 6.477 1.00 91.19 74 GLY A CA 1
ATOM 553 C C . GLY A 1 74 ? -8.835 14.849 6.038 1.00 91.19 74 GLY A C 1
ATOM 554 O O . GLY A 1 74 ? -9.662 13.938 6.114 1.00 91.19 74 GLY A O 1
ATOM 555 N N . LEU A 1 75 ? -7.604 14.661 5.569 1.00 92.81 75 LEU A N 1
ATOM 556 C CA . LEU A 1 75 ? -7.048 13.363 5.188 1.00 92.81 75 LEU A CA 1
ATOM 557 C C . LEU A 1 75 ? -5.946 12.982 6.166 1.00 92.81 75 LEU A C 1
ATOM 559 O O . LEU A 1 75 ? -5.171 13.844 6.572 1.00 92.81 75 LEU A O 1
ATOM 563 N N . TYR A 1 76 ? -5.854 11.702 6.509 1.00 92.81 76 TYR A N 1
ATOM 564 C CA . TYR A 1 76 ? -4.746 11.210 7.312 1.00 92.81 76 TYR A CA 1
ATOM 565 C C . TYR A 1 76 ? -3.472 11.086 6.472 1.00 92.81 76 TYR A C 1
ATOM 567 O O . TYR A 1 76 ? -3.478 10.483 5.400 1.00 92.81 76 TYR A O 1
ATOM 575 N N . VAL A 1 77 ? -2.381 11.663 6.970 1.00 92.31 77 VAL A N 1
ATOM 576 C CA . VAL A 1 77 ? -1.027 11.580 6.402 1.00 92.31 77 VAL A CA 1
ATOM 577 C C . VAL A 1 77 ? -0.047 11.193 7.508 1.00 92.31 77 VAL A C 1
ATOM 579 O O . VAL A 1 77 ? -0.307 11.524 8.668 1.00 92.31 77 VAL A O 1
ATOM 582 N N . PRO A 1 78 ? 1.057 10.491 7.203 1.00 90.69 78 PRO A N 1
ATOM 583 C CA . PRO A 1 78 ? 2.024 10.113 8.226 1.00 90.69 78 PRO A CA 1
ATOM 584 C C . PRO A 1 78 ? 2.636 11.369 8.856 1.00 90.69 78 PRO A C 1
ATOM 586 O O . PRO A 1 78 ? 2.915 12.353 8.170 1.00 90.69 78 PRO A O 1
ATOM 589 N N . GLU A 1 79 ? 2.846 11.348 10.170 1.00 88.56 79 GLU A N 1
ATOM 590 C CA . GLU A 1 79 ? 3.446 12.472 10.898 1.00 88.56 79 GLU A CA 1
ATOM 591 C C . GLU A 1 79 ? 4.935 12.664 10.576 1.00 88.56 79 GLU A C 1
ATOM 593 O O . GLU A 1 79 ? 5.491 13.740 10.787 1.00 88.56 79 GLU A O 1
ATOM 598 N N . VAL A 1 80 ? 5.571 11.627 10.030 1.00 85.00 80 VAL A N 1
ATOM 599 C CA . VAL A 1 80 ? 6.957 11.618 9.564 1.00 85.00 80 VAL A CA 1
ATOM 600 C C . VAL A 1 80 ? 7.039 10.960 8.195 1.00 85.00 80 VAL A C 1
ATOM 602 O O . VAL A 1 80 ? 6.397 9.942 7.948 1.00 85.00 80 VAL A O 1
ATOM 605 N N . TRP A 1 81 ? 7.858 11.516 7.303 1.00 86.44 81 TRP A N 1
ATOM 606 C CA . TRP A 1 81 ? 8.109 10.893 6.003 1.00 86.44 81 TRP A CA 1
ATOM 607 C C . TRP A 1 81 ? 9.415 10.096 6.031 1.00 86.44 81 TRP A C 1
ATOM 609 O O . TRP A 1 81 ? 10.468 10.674 6.335 1.00 86.44 81 TRP A O 1
ATOM 619 N N . PRO A 1 82 ? 9.384 8.793 5.700 1.00 86.38 82 PRO A N 1
ATOM 620 C CA . PRO A 1 82 ? 10.591 7.983 5.657 1.00 86.38 82 PRO A CA 1
ATOM 621 C C . PRO A 1 82 ? 11.472 8.394 4.468 1.00 86.38 82 PRO A C 1
ATOM 623 O O . PRO A 1 82 ? 11.007 8.512 3.335 1.00 86.38 82 PRO A O 1
ATOM 626 N N . GLN A 1 83 ? 12.765 8.598 4.716 1.00 85.62 83 GLN A N 1
ATOM 627 C CA . GLN A 1 83 ? 13.755 8.927 3.690 1.00 85.62 83 GLN A CA 1
ATOM 628 C C . GLN A 1 83 ? 14.531 7.702 3.239 1.00 85.62 83 GLN A C 1
ATOM 630 O O . GLN A 1 83 ? 15.322 7.146 4.004 1.00 85.62 83 GLN A O 1
ATOM 635 N N . LEU A 1 84 ? 14.374 7.359 1.963 1.00 85.88 84 LEU A N 1
ATOM 636 C CA . LEU A 1 84 ? 15.191 6.366 1.276 1.00 85.88 84 LEU A CA 1
ATOM 637 C C . LEU A 1 84 ? 16.583 6.922 0.968 1.00 85.88 84 LEU A C 1
ATOM 639 O O . LEU A 1 84 ? 16.730 7.915 0.256 1.00 85.88 84 LEU A O 1
ATOM 643 N N . SER A 1 85 ? 17.618 6.236 1.447 1.00 88.25 85 SER A N 1
ATOM 644 C CA . SER A 1 85 ? 18.973 6.439 0.930 1.00 88.25 85 SER A CA 1
ATOM 645 C C . SER A 1 85 ? 19.104 5.867 -0.492 1.00 88.25 85 SER A C 1
ATOM 647 O O . SER A 1 85 ? 18.401 4.910 -0.831 1.00 88.25 85 SER A O 1
ATOM 649 N N . PRO A 1 86 ? 20.053 6.358 -1.313 1.00 91.12 86 PRO A N 1
ATOM 650 C CA . PRO A 1 86 ? 20.313 5.791 -2.639 1.00 91.12 86 PRO A CA 1
ATOM 651 C C . PRO A 1 86 ? 20.596 4.285 -2.614 1.00 91.12 86 PRO A C 1
ATOM 653 O O . PRO A 1 86 ? 20.180 3.563 -3.512 1.00 91.12 86 PRO A O 1
ATOM 656 N N . LYS A 1 87 ? 21.260 3.794 -1.558 1.00 89.88 87 LYS A N 1
ATOM 657 C CA . LYS A 1 87 ? 21.503 2.360 -1.370 1.00 89.88 87 LYS A CA 1
ATOM 658 C C . LYS A 1 87 ? 20.188 1.590 -1.223 1.00 89.88 87 LYS A C 1
ATOM 660 O O . LYS A 1 87 ? 19.948 0.673 -1.990 1.00 89.88 87 LYS A O 1
ATOM 665 N N . GLN A 1 88 ? 19.325 2.011 -0.298 1.00 87.62 88 GLN A N 1
ATOM 666 C CA . GLN A 1 88 ? 18.028 1.362 -0.064 1.00 87.62 88 GLN A CA 1
ATOM 667 C C . GLN A 1 88 ? 17.126 1.405 -1.296 1.00 87.62 88 GLN A C 1
ATOM 669 O O . GLN A 1 88 ? 16.400 0.454 -1.555 1.00 87.62 88 GLN A O 1
ATOM 674 N N . PHE A 1 89 ? 17.180 2.499 -2.059 1.00 90.25 89 PHE A N 1
ATOM 675 C CA . PHE A 1 89 ? 16.465 2.600 -3.325 1.00 90.25 89 PHE A CA 1
ATOM 676 C C . PHE A 1 89 ? 16.970 1.567 -4.342 1.00 90.25 89 PHE A C 1
ATOM 678 O O . PHE A 1 89 ? 16.169 0.863 -4.949 1.00 90.25 89 PHE A O 1
ATOM 685 N N . ASN A 1 90 ? 18.291 1.437 -4.495 1.00 92.56 90 ASN A N 1
ATOM 686 C CA . ASN A 1 90 ? 18.886 0.455 -5.402 1.00 92.56 90 ASN A CA 1
ATOM 687 C C . ASN A 1 90 ? 18.598 -0.989 -4.969 1.00 92.56 90 ASN A C 1
ATOM 689 O O . ASN A 1 90 ? 18.396 -1.842 -5.827 1.00 92.56 90 ASN A O 1
ATOM 693 N N . ASP A 1 91 ? 18.502 -1.251 -3.662 1.00 91.62 91 ASP A N 1
ATOM 694 C CA . ASP A 1 91 ? 18.167 -2.574 -3.121 1.00 91.62 91 ASP A CA 1
ATOM 695 C C . ASP A 1 91 ? 16.753 -3.051 -3.538 1.00 91.62 91 ASP A C 1
ATOM 697 O O . ASP A 1 91 ? 16.443 -4.237 -3.406 1.00 91.62 91 ASP A O 1
ATOM 701 N N . PHE A 1 92 ? 15.879 -2.169 -4.048 1.00 93.69 92 PHE A N 1
ATOM 702 C CA . PHE A 1 92 ? 14.574 -2.556 -4.601 1.00 93.69 92 PHE A CA 1
ATOM 703 C C . PHE A 1 92 ? 14.625 -3.089 -6.028 1.00 93.69 92 PHE A C 1
ATOM 705 O O . PHE A 1 92 ? 13.669 -3.743 -6.442 1.00 93.69 92 PHE A O 1
ATOM 712 N N . ALA A 1 93 ? 15.697 -2.830 -6.780 1.00 91.94 93 ALA A N 1
ATOM 713 C CA . ALA A 1 93 ? 15.781 -3.228 -8.185 1.00 91.94 93 ALA A CA 1
ATOM 714 C C . ALA A 1 93 ? 15.638 -4.749 -8.377 1.00 91.94 93 ALA A C 1
ATOM 716 O O . ALA A 1 93 ? 15.071 -5.192 -9.372 1.00 91.94 93 ALA A O 1
ATOM 717 N N . ASP A 1 94 ? 16.088 -5.531 -7.394 1.00 90.19 94 ASP A N 1
ATOM 718 C CA . ASP A 1 94 ? 16.066 -6.996 -7.426 1.00 90.19 94 ASP A CA 1
ATOM 719 C C . ASP A 1 94 ? 14.859 -7.609 -6.687 1.00 90.19 94 ASP A C 1
ATOM 721 O O . ASP A 1 94 ? 14.772 -8.829 -6.516 1.00 90.19 94 ASP A O 1
ATOM 725 N N . GLN A 1 95 ? 13.921 -6.783 -6.215 1.00 94.75 95 GLN A N 1
ATOM 726 C CA . GLN A 1 95 ? 12.786 -7.232 -5.412 1.00 94.75 95 GLN A CA 1
ATOM 727 C C . GLN A 1 95 ? 11.509 -7.386 -6.234 1.00 94.75 95 GLN A C 1
ATOM 729 O O . GLN A 1 95 ? 11.223 -6.640 -7.168 1.00 94.75 95 GLN A O 1
ATOM 734 N N . ARG A 1 96 ? 10.679 -8.354 -5.836 1.00 95.62 96 ARG A N 1
ATOM 735 C CA . ARG A 1 96 ? 9.329 -8.508 -6.388 1.00 95.62 96 ARG A CA 1
ATOM 736 C C . ARG A 1 96 ? 8.430 -7.372 -5.905 1.00 95.62 96 ARG A C 1
ATOM 738 O O . ARG A 1 96 ? 8.574 -6.902 -4.779 1.00 95.62 96 ARG A O 1
ATOM 745 N N . TYR A 1 97 ? 7.424 -7.022 -6.707 1.00 96.69 97 TYR A N 1
ATOM 746 C CA . TYR A 1 97 ? 6.477 -5.937 -6.415 1.00 96.69 97 TYR A CA 1
ATOM 747 C C . TYR A 1 97 ? 5.918 -5.984 -4.982 1.00 96.69 97 TYR A C 1
ATOM 749 O O . TYR A 1 97 ? 5.936 -4.982 -4.272 1.00 96.69 97 TYR A O 1
ATOM 757 N N . GLY A 1 98 ? 5.484 -7.165 -4.524 1.00 96.56 98 GLY A N 1
ATOM 758 C CA . GLY A 1 98 ? 4.951 -7.345 -3.170 1.00 96.56 98 GLY A CA 1
ATOM 759 C C . GLY A 1 98 ? 5.960 -7.051 -2.053 1.00 96.56 98 GLY A C 1
ATOM 760 O O . GLY A 1 98 ? 5.578 -6.483 -1.040 1.00 96.56 98 GLY A O 1
ATOM 761 N N . GLN A 1 99 ? 7.245 -7.361 -2.253 1.00 95.44 99 GLN A N 1
ATOM 762 C CA . GLN A 1 99 ? 8.300 -7.092 -1.264 1.00 95.44 99 GLN A CA 1
ATOM 763 C C . GLN A 1 99 ? 8.578 -5.589 -1.151 1.00 95.44 99 GLN A C 1
ATOM 765 O O . GLN A 1 99 ? 8.712 -5.052 -0.053 1.00 95.44 99 GLN A O 1
ATOM 770 N N . VAL A 1 100 ? 8.586 -4.887 -2.289 1.00 95.88 100 VAL A N 1
ATOM 771 C CA . VAL A 1 100 ? 8.701 -3.424 -2.309 1.00 95.88 100 VAL A CA 1
ATOM 772 C C . VAL A 1 100 ? 7.480 -2.786 -1.641 1.00 95.88 100 VAL A C 1
ATOM 774 O O . VAL A 1 100 ? 7.633 -1.888 -0.815 1.00 95.88 100 VAL A O 1
ATOM 777 N N . ALA A 1 101 ? 6.271 -3.276 -1.937 1.00 96.25 101 ALA A N 1
ATOM 778 C CA . ALA A 1 101 ? 5.039 -2.793 -1.317 1.00 96.25 101 ALA A CA 1
ATOM 779 C C . ALA A 1 101 ? 5.035 -2.993 0.207 1.00 96.25 101 ALA A C 1
ATOM 781 O O . ALA A 1 101 ? 4.697 -2.064 0.938 1.00 96.25 101 ALA A O 1
ATOM 782 N N . GLU A 1 102 ? 5.463 -4.163 0.690 1.00 94.50 102 GLU A N 1
ATOM 783 C CA . GLU A 1 102 ? 5.631 -4.449 2.120 1.00 94.50 102 GLU A CA 1
ATOM 784 C C . GLU A 1 102 ? 6.607 -3.462 2.760 1.00 94.50 102 GLU A C 1
ATOM 786 O O . GLU A 1 102 ? 6.288 -2.857 3.783 1.00 94.50 102 GLU A O 1
ATOM 791 N N . ALA A 1 103 ? 7.775 -3.253 2.149 1.00 92.62 103 ALA A N 1
ATOM 792 C CA . ALA A 1 103 ? 8.788 -2.353 2.683 1.00 92.62 103 ALA A CA 1
ATOM 793 C C . ALA A 1 103 ? 8.290 -0.899 2.768 1.00 92.62 103 ALA A C 1
ATOM 795 O O . ALA A 1 103 ? 8.536 -0.230 3.774 1.00 92.62 103 ALA A O 1
ATOM 796 N N . VAL A 1 104 ? 7.568 -0.427 1.745 1.00 92.69 104 VAL A N 1
ATOM 797 C CA . VAL A 1 104 ? 6.971 0.919 1.702 1.00 92.69 104 VAL A CA 1
ATOM 798 C C . VAL A 1 104 ? 5.872 1.075 2.748 1.00 92.69 104 VAL A C 1
ATOM 800 O O . VAL A 1 104 ? 5.916 2.019 3.531 1.00 92.69 104 VAL A O 1
ATOM 803 N N . LEU A 1 105 ? 4.910 0.153 2.806 1.00 92.88 105 LEU A N 1
ATOM 804 C CA . LEU A 1 105 ? 3.800 0.233 3.760 1.00 92.88 105 LEU A CA 1
ATOM 805 C C . LEU A 1 105 ? 4.283 0.077 5.204 1.00 92.88 105 LEU A C 1
ATOM 807 O O . LEU A 1 105 ? 3.811 0.789 6.087 1.00 92.88 105 LEU A O 1
ATOM 811 N N . SER A 1 106 ? 5.287 -0.771 5.433 1.00 91.19 106 SER A N 1
ATOM 812 C CA . SER A 1 106 ? 5.940 -0.908 6.737 1.00 91.19 106 SER A CA 1
ATOM 813 C C . SER A 1 106 ? 6.543 0.409 7.219 1.00 91.19 106 SER A C 1
ATOM 815 O O . SER A 1 106 ? 6.365 0.775 8.376 1.00 91.19 106 SER A O 1
ATOM 817 N N . ALA A 1 107 ? 7.218 1.148 6.332 1.00 89.94 107 ALA A N 1
ATOM 818 C CA . ALA A 1 107 ? 7.801 2.451 6.654 1.00 89.94 107 ALA A CA 1
ATOM 819 C C . ALA A 1 107 ? 6.748 3.548 6.908 1.00 89.94 107 ALA A C 1
ATOM 821 O O . ALA A 1 107 ? 7.060 4.571 7.508 1.00 89.94 107 ALA A O 1
ATOM 822 N N . LEU A 1 108 ? 5.502 3.329 6.481 1.00 89.94 108 LEU A N 1
ATOM 823 C CA . LEU A 1 108 ? 4.354 4.204 6.735 1.00 89.94 108 LEU A CA 1
ATOM 824 C C . LEU A 1 108 ? 3.531 3.746 7.953 1.00 89.94 108 LEU A C 1
ATOM 826 O O . LEU A 1 108 ? 2.351 4.058 8.058 1.00 89.94 108 LEU A O 1
ATOM 830 N N . GLY A 1 109 ? 4.131 2.989 8.875 1.00 89.38 109 GLY A N 1
ATOM 831 C CA . GLY A 1 109 ? 3.481 2.515 10.102 1.00 89.38 109 GLY A CA 1
ATOM 832 C C . GLY A 1 109 ? 2.880 1.112 10.009 1.00 89.38 109 GLY A C 1
ATOM 833 O O . GLY A 1 109 ? 2.356 0.613 11.002 1.00 89.38 109 GLY A O 1
ATOM 834 N N . GLY A 1 110 ? 2.992 0.448 8.857 1.00 85.00 110 GLY A N 1
ATOM 835 C CA . GLY A 1 110 ? 2.565 -0.938 8.681 1.00 85.00 110 GLY A CA 1
ATOM 836 C C . GLY A 1 110 ? 3.450 -1.973 9.386 1.00 85.00 110 GLY A C 1
ATOM 837 O O . GLY A 1 110 ? 3.063 -3.129 9.432 1.00 85.00 110 GLY A O 1
ATOM 838 N N . SER A 1 111 ? 4.620 -1.621 9.939 1.00 83.62 111 SER A N 1
ATOM 839 C CA . SER A 1 111 ? 5.481 -2.610 10.621 1.00 83.62 111 SER A CA 1
ATOM 840 C C . SER A 1 111 ? 4.955 -3.029 11.993 1.0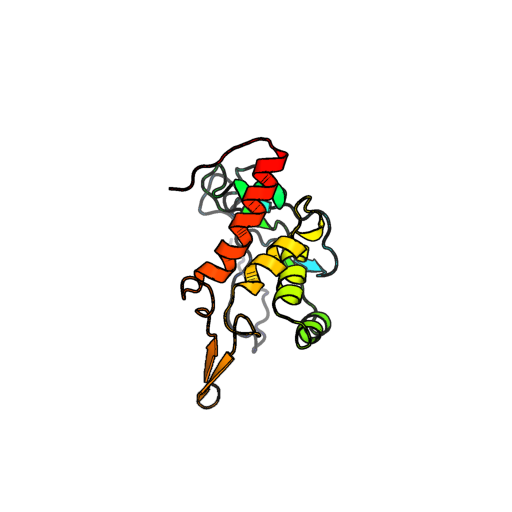0 83.62 111 SER A C 1
ATOM 842 O O . SER A 1 111 ? 5.199 -4.148 12.426 1.00 83.62 111 SER A O 1
ATOM 844 N N . GLU A 1 112 ? 4.231 -2.133 12.665 1.00 83.44 112 GLU A N 1
ATOM 845 C CA . GLU A 1 112 ? 3.639 -2.358 13.992 1.00 83.44 112 GLU A CA 1
ATOM 846 C C . GLU A 1 112 ? 2.150 -2.720 13.897 1.00 83.44 112 GLU A C 1
ATOM 848 O O . GLU A 1 112 ? 1.438 -2.736 14.903 1.00 83.44 112 GLU A O 1
ATOM 853 N N . THR A 1 113 ? 1.653 -2.951 12.678 1.00 86.88 113 THR A N 1
ATOM 854 C CA . THR A 1 113 ? 0.250 -3.286 12.468 1.00 86.88 113 THR A CA 1
ATOM 855 C C . THR A 1 113 ? -0.071 -4.624 13.110 1.00 86.88 113 THR A C 1
ATOM 857 O O . THR A 1 113 ? 0.699 -5.582 13.029 1.00 86.88 113 THR A O 1
ATOM 860 N N . ALA A 1 114 ? -1.241 -4.715 13.736 1.00 87.88 114 ALA A N 1
ATOM 861 C CA . ALA A 1 114 ? -1.726 -5.998 14.218 1.00 87.88 114 ALA A CA 1
ATOM 862 C C . ALA A 1 114 ? -2.389 -6.817 13.089 1.00 87.88 114 ALA A C 1
ATOM 864 O O . ALA A 1 114 ? -2.859 -7.933 13.322 1.00 87.88 114 ALA A O 1
ATOM 865 N N . LEU A 1 115 ? -2.479 -6.252 11.884 1.00 91.31 115 LEU A N 1
ATOM 866 C CA . LEU A 1 115 ? -3.043 -6.875 10.694 1.00 91.31 115 LEU A CA 1
ATOM 867 C C . LEU A 1 115 ? -2.006 -7.784 10.015 1.00 91.31 115 LEU A C 1
ATOM 869 O O . LEU A 1 115 ? -0.801 -7.563 10.100 1.00 91.31 115 LEU A O 1
ATOM 873 N N . ASP A 1 116 ? -2.463 -8.808 9.301 1.00 95.12 116 ASP A N 1
ATOM 874 C CA . ASP A 1 116 ? -1.589 -9.614 8.447 1.00 95.12 116 ASP A CA 1
ATOM 875 C C . ASP A 1 116 ? -1.362 -8.884 7.116 1.00 95.12 116 ASP A C 1
ATOM 877 O O . ASP A 1 116 ? -2.007 -9.163 6.098 1.00 95.12 116 ASP A O 1
ATOM 881 N N . LEU A 1 117 ? -0.456 -7.901 7.153 1.00 95.12 117 LEU A N 1
ATOM 882 C CA . LEU A 1 117 ? -0.091 -7.078 6.003 1.00 95.12 117 LEU A CA 1
ATOM 883 C C . LEU A 1 117 ? 0.520 -7.917 4.875 1.00 95.12 117 LEU A C 1
ATOM 885 O O . LEU A 1 117 ? 0.178 -7.727 3.709 1.00 95.12 117 LEU A O 1
ATOM 889 N N . ASN A 1 118 ? 1.378 -8.877 5.215 1.00 95.62 118 ASN A N 1
ATOM 890 C CA . ASN A 1 118 ? 2.083 -9.695 4.231 1.00 95.62 118 ASN A CA 1
ATOM 891 C C . ASN A 1 118 ? 1.142 -10.666 3.522 1.00 95.62 118 ASN A C 1
ATOM 893 O O . ASN A 1 118 ? 1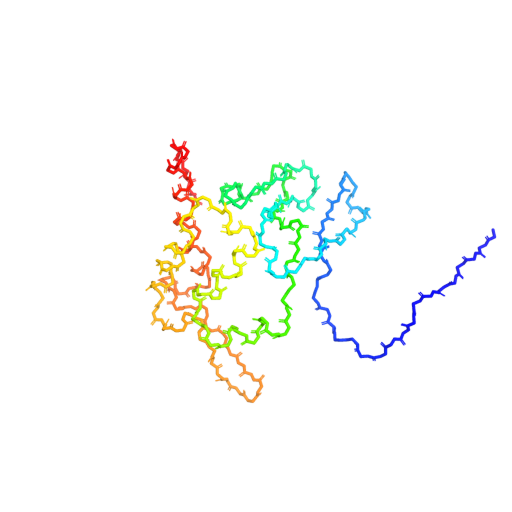.198 -10.782 2.294 1.00 95.62 118 ASN A O 1
ATOM 897 N N . GLY A 1 119 ? 0.236 -11.311 4.261 1.00 96.56 119 GLY A N 1
ATOM 898 C CA . GLY A 1 119 ? -0.822 -12.128 3.675 1.00 96.56 119 GLY A CA 1
ATOM 899 C C . GLY A 1 119 ? -1.765 -11.307 2.799 1.00 96.56 119 GLY A C 1
ATOM 900 O O . GLY A 1 119 ? -2.102 -11.741 1.694 1.00 96.56 119 GLY A O 1
ATOM 901 N N . ALA A 1 120 ? -2.128 -10.091 3.224 1.00 97.31 120 ALA A N 1
ATOM 902 C CA . ALA A 1 120 ? -2.962 -9.192 2.428 1.00 97.31 120 ALA A CA 1
ATOM 903 C C . ALA A 1 120 ? -2.274 -8.765 1.116 1.00 97.31 120 ALA A C 1
ATOM 905 O O . ALA A 1 120 ? -2.888 -8.840 0.053 1.00 97.31 120 ALA A O 1
ATOM 906 N N . ILE A 1 121 ? -0.991 -8.392 1.160 1.00 97.88 121 ILE A N 1
ATOM 907 C CA . ILE A 1 121 ? -0.183 -8.041 -0.022 1.00 97.88 121 ILE A CA 1
ATOM 908 C C . ILE A 1 121 ? -0.055 -9.229 -0.977 1.00 97.88 121 ILE A C 1
ATOM 910 O O . ILE A 1 121 ? -0.275 -9.087 -2.183 1.00 97.88 121 ILE A O 1
ATOM 914 N N . ALA A 1 122 ? 0.286 -10.407 -0.448 1.00 97.06 122 ALA A N 1
ATOM 915 C CA . ALA A 1 122 ? 0.435 -11.616 -1.247 1.00 97.06 122 ALA A CA 1
ATOM 916 C C . ALA A 1 122 ? -0.887 -12.000 -1.929 1.00 97.06 122 ALA A C 1
ATOM 918 O O . ALA A 1 122 ? -0.903 -12.273 -3.129 1.00 97.06 122 ALA A O 1
ATOM 919 N N . GLY A 1 123 ? -1.997 -11.967 -1.186 1.00 97.25 123 GLY A N 1
ATOM 920 C CA . GLY A 1 123 ? -3.330 -12.256 -1.708 1.00 97.25 123 GLY A CA 1
ATOM 921 C C . GLY A 1 123 ? -3.797 -11.242 -2.753 1.00 97.25 123 GLY A C 1
ATOM 922 O O . GLY A 1 123 ? -4.323 -11.642 -3.791 1.00 97.25 123 GLY A O 1
ATOM 923 N N . ALA A 1 124 ? -3.566 -9.947 -2.517 1.00 96.88 124 ALA A N 1
ATOM 924 C CA . ALA A 1 124 ? -3.954 -8.876 -3.430 1.00 96.88 124 ALA A CA 1
ATOM 925 C C . ALA A 1 124 ? -3.251 -9.002 -4.787 1.00 96.88 124 ALA A C 1
ATOM 927 O O . ALA A 1 124 ? -3.896 -9.014 -5.838 1.00 96.88 124 ALA A O 1
ATOM 928 N N . TYR A 1 125 ? -1.922 -9.134 -4.778 1.00 97.25 125 TYR A N 1
ATOM 929 C CA . TYR A 1 125 ? -1.141 -9.117 -6.014 1.00 97.25 125 TYR A CA 1
ATOM 930 C C . TYR A 1 125 ? -1.089 -10.466 -6.738 1.00 97.25 125 TYR A C 1
ATOM 932 O O . TYR A 1 125 ? -0.804 -10.491 -7.933 1.00 97.25 125 TYR A O 1
ATOM 940 N N . ALA A 1 126 ? -1.464 -11.574 -6.088 1.00 96.62 126 ALA A N 1
ATOM 941 C CA . ALA A 1 126 ? -1.674 -12.859 -6.764 1.00 96.62 126 ALA A CA 1
ATOM 942 C C . ALA A 1 126 ? -2.843 -12.837 -7.769 1.00 96.62 126 ALA A C 1
ATOM 944 O O . ALA A 1 126 ? -2.898 -13.675 -8.666 1.00 96.62 126 ALA A O 1
ATOM 945 N N . GLN A 1 127 ? -3.774 -11.884 -7.643 1.00 95.62 127 GLN A N 1
ATOM 946 C CA . GLN A 1 127 ? -4.911 -11.741 -8.562 1.00 95.62 127 GLN A CA 1
ATOM 947 C C . GLN A 1 127 ? -4.555 -11.019 -9.871 1.00 95.62 127 GLN A C 1
ATOM 949 O O . GLN A 1 127 ? -5.388 -10.924 -10.777 1.00 95.62 127 GLN A O 1
ATOM 954 N N . PHE A 1 128 ? -3.338 -10.483 -9.980 1.00 97.94 128 PHE A N 1
ATOM 955 C CA . PHE A 1 128 ? -2.886 -9.781 -11.172 1.00 97.94 128 PHE A CA 1
ATOM 956 C C . PHE A 1 128 ? -2.432 -10.780 -12.232 1.00 97.94 128 PHE A C 1
ATOM 958 O O . PHE A 1 128 ? -1.690 -11.721 -11.967 1.00 97.94 128 PHE A O 1
ATOM 965 N N . ARG A 1 129 ? -2.861 -10.551 -13.473 1.00 97.31 129 ARG A N 1
ATOM 966 C CA . ARG A 1 129 ? -2.595 -11.452 -14.607 1.00 97.31 129 ARG A CA 1
ATOM 967 C C . ARG A 1 129 ? -1.171 -11.344 -15.154 1.00 97.31 129 ARG A C 1
ATOM 969 O O . ARG A 1 129 ? -0.784 -12.155 -15.990 1.00 97.31 129 ARG A O 1
ATOM 976 N N . HIS A 1 130 ? -0.409 -10.343 -14.716 1.00 97.25 130 HIS A N 1
ATOM 977 C CA . HIS A 1 130 ? 0.972 -10.133 -15.132 1.00 97.25 130 HIS A CA 1
ATOM 978 C C . HIS A 1 130 ? 1.927 -10.422 -13.963 1.00 97.25 130 HIS A C 1
ATOM 980 O O . HIS A 1 130 ? 1.705 -9.881 -12.880 1.00 97.25 130 HIS A O 1
ATOM 986 N N . PRO A 1 131 ? 3.005 -11.210 -14.155 1.00 94.31 131 PRO A N 1
ATOM 987 C CA . PRO A 1 131 ? 3.916 -11.602 -13.071 1.00 94.31 131 PRO A CA 1
ATOM 988 C C . PRO A 1 131 ? 4.631 -10.417 -12.405 1.00 94.31 131 PRO A C 1
ATOM 990 O O . PRO A 1 131 ? 4.933 -10.467 -11.217 1.00 94.31 131 PRO A O 1
ATOM 993 N N . GLU A 1 132 ? 4.877 -9.339 -13.151 1.00 95.44 132 GLU A N 1
ATOM 994 C CA . GLU A 1 132 ? 5.467 -8.101 -12.614 1.00 95.44 132 GLU A CA 1
ATOM 995 C C . GLU A 1 132 ? 4.453 -7.195 -11.895 1.00 95.44 132 GLU A C 1
ATOM 997 O O . GLU A 1 132 ? 4.849 -6.179 -11.332 1.00 95.44 132 GLU A O 1
ATOM 1002 N N . VAL A 1 133 ? 3.157 -7.546 -11.900 1.00 98.00 133 VAL A N 1
ATOM 1003 C CA . VAL A 1 133 ? 2.018 -6.768 -11.369 1.00 98.00 133 VAL A CA 1
ATOM 1004 C C . VAL A 1 133 ? 1.782 -5.440 -12.116 1.00 98.00 133 VAL A C 1
ATOM 1006 O O . VAL A 1 133 ? 0.688 -5.224 -12.636 1.00 98.00 133 VAL A O 1
ATOM 1009 N N . ALA A 1 134 ? 2.809 -4.594 -12.235 1.00 97.56 134 ALA A N 1
ATOM 1010 C CA . ALA A 1 134 ? 2.821 -3.299 -12.916 1.00 97.56 134 ALA A CA 1
ATOM 1011 C C . ALA A 1 134 ? 3.999 -3.203 -13.915 1.00 97.56 134 ALA A C 1
ATOM 1013 O O . ALA A 1 134 ? 4.995 -2.536 -13.625 1.00 97.56 134 ALA A O 1
ATOM 1014 N N . PRO A 1 135 ? 3.940 -3.883 -15.075 1.00 97.12 135 PRO A N 1
ATOM 1015 C CA . PRO A 1 135 ? 5.044 -3.883 -16.027 1.00 97.12 135 PRO A CA 1
ATOM 1016 C C . PRO A 1 135 ? 5.245 -2.518 -16.692 1.00 97.12 135 PRO A C 1
ATOM 1018 O O . PRO A 1 135 ? 4.294 -1.771 -16.952 1.00 97.12 135 PRO A O 1
ATOM 1021 N N . LEU A 1 136 ? 6.501 -2.228 -17.032 1.00 96.94 136 LEU A N 1
ATOM 1022 C CA . LEU A 1 136 ? 6.891 -1.080 -17.848 1.00 96.94 136 LEU A CA 1
ATOM 1023 C C . LEU A 1 136 ? 7.041 -1.500 -19.315 1.00 96.94 136 LEU A C 1
ATOM 1025 O O . LEU A 1 136 ? 7.798 -2.412 -19.645 1.00 96.94 136 LEU A O 1
ATOM 1029 N N . ARG A 1 137 ? 6.350 -0.803 -20.219 1.00 97.56 137 ARG A N 1
ATOM 1030 C CA . ARG A 1 137 ? 6.437 -1.005 -21.671 1.00 97.56 137 ARG A CA 1
ATOM 1031 C C . ARG A 1 137 ? 7.138 0.165 -22.355 1.00 97.56 137 ARG A C 1
ATOM 1033 O O . ARG A 1 137 ? 6.672 1.296 -22.216 1.00 97.56 137 ARG A O 1
ATOM 1040 N N . PRO A 1 138 ? 8.209 -0.069 -23.128 1.00 97.69 138 PRO A N 1
ATOM 1041 C CA . PRO A 1 138 ? 8.799 0.981 -23.946 1.00 97.69 138 PRO A CA 1
ATOM 1042 C C . PRO A 1 138 ? 7.868 1.312 -25.120 1.00 97.69 138 PRO A C 1
ATOM 1044 O O . PRO A 1 138 ? 7.357 0.412 -25.785 1.00 97.69 138 PRO A O 1
ATOM 1047 N N . LEU A 1 139 ? 7.666 2.604 -25.387 1.00 97.81 139 LEU A N 1
ATOM 1048 C CA . LEU A 1 139 ? 6.888 3.095 -26.532 1.00 97.81 139 LEU A CA 1
ATOM 1049 C C . LEU A 1 139 ? 7.772 3.792 -27.575 1.00 97.81 139 LEU A C 1
ATOM 1051 O O . LEU A 1 139 ? 7.519 3.683 -28.771 1.00 97.81 139 LEU A O 1
ATOM 1055 N N . ALA A 1 140 ? 8.805 4.511 -27.127 1.00 97.81 140 ALA A N 1
ATOM 1056 C CA . ALA A 1 140 ? 9.791 5.206 -27.959 1.00 97.81 140 ALA A CA 1
ATOM 1057 C C . ALA A 1 140 ? 11.073 5.475 -27.136 1.00 97.81 140 ALA A C 1
ATOM 1059 O O . ALA A 1 140 ? 11.073 5.229 -25.925 1.00 97.81 140 ALA A O 1
ATOM 1060 N N . PRO A 1 141 ? 12.169 5.996 -27.729 1.00 97.88 141 PRO A N 1
ATOM 1061 C CA . PRO A 1 141 ? 13.328 6.435 -26.953 1.00 97.88 141 PRO A CA 1
ATOM 1062 C C . PRO A 1 141 ? 12.909 7.413 -25.846 1.00 97.88 141 PRO A C 1
ATOM 1064 O O . PRO A 1 141 ? 12.259 8.418 -26.120 1.00 97.88 141 PRO A O 1
ATOM 1067 N N . ASN A 1 142 ? 13.267 7.103 -24.598 1.00 95.81 142 ASN A N 1
ATOM 1068 C CA . ASN A 1 142 ? 12.886 7.861 -23.397 1.00 95.81 142 ASN A CA 1
ATOM 1069 C C . ASN A 1 142 ? 11.367 7.987 -23.138 1.00 95.81 142 ASN A C 1
ATOM 1071 O O . ASN A 1 142 ? 10.960 8.844 -22.357 1.00 95.81 142 ASN A O 1
ATOM 1075 N N . LEU A 1 143 ? 10.530 7.131 -23.73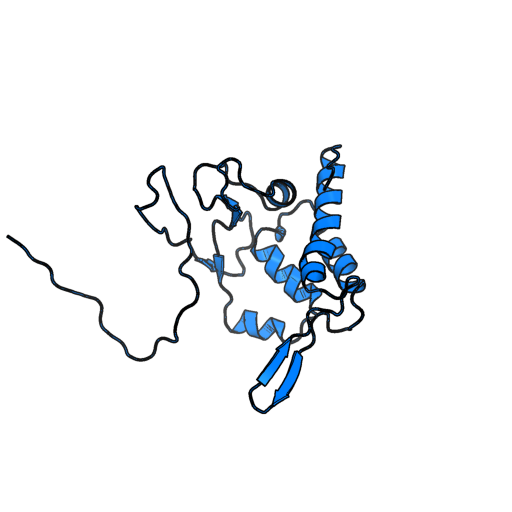8 1.00 97.75 143 LEU A N 1
ATOM 1076 C CA . LEU A 1 143 ? 9.086 7.093 -23.499 1.00 97.75 143 LEU A CA 1
ATOM 1077 C C . LEU A 1 143 ? 8.644 5.691 -23.081 1.00 97.75 143 LEU A C 1
ATOM 1079 O O . LEU A 1 143 ? 8.794 4.726 -23.833 1.00 97.75 143 LEU A O 1
ATOM 1083 N N . TRP A 1 144 ? 8.048 5.609 -21.895 1.00 98.31 144 TRP A N 1
ATOM 1084 C CA . TRP A 1 144 ? 7.607 4.366 -21.275 1.00 98.31 144 TRP A CA 1
ATOM 1085 C C . TRP A 1 144 ? 6.171 4.486 -20.777 1.00 98.31 144 TRP A C 1
ATOM 1087 O O . TRP A 1 144 ? 5.720 5.564 -20.393 1.00 98.31 144 TRP A O 1
ATOM 1097 N N . MET A 1 145 ? 5.471 3.361 -20.759 1.00 98.06 145 MET A N 1
ATOM 1098 C CA . MET A 1 145 ? 4.129 3.217 -20.217 1.00 98.06 145 MET A CA 1
ATOM 1099 C C . MET A 1 145 ? 4.159 2.254 -19.036 1.00 98.06 145 MET A C 1
ATOM 1101 O O . MET A 1 145 ? 4.633 1.130 -19.170 1.00 98.06 145 MET A O 1
ATOM 1105 N N . LEU A 1 146 ? 3.629 2.685 -17.894 1.00 98.38 146 LEU A N 1
ATOM 1106 C CA . LEU A 1 146 ? 3.384 1.825 -16.742 1.00 98.38 146 LEU A CA 1
ATOM 1107 C C . LEU A 1 146 ? 1.977 1.237 -16.853 1.00 98.38 146 LEU A C 1
ATOM 1109 O O . LEU A 1 146 ? 0.984 1.961 -16.753 1.00 98.38 146 LEU A O 1
ATOM 1113 N N . GLU A 1 147 ? 1.881 -0.068 -17.084 1.00 98.31 147 GLU A N 1
ATOM 1114 C CA . GLU A 1 147 ? 0.593 -0.736 -17.259 1.00 98.31 147 GLU A CA 1
ATOM 1115 C C . GLU A 1 147 ? -0.035 -1.058 -15.899 1.00 98.31 147 GLU A C 1
ATOM 1117 O O . GLU A 1 147 ? 0.342 -2.014 -15.226 1.00 98.31 147 GLU A O 1
ATOM 1122 N N . LEU A 1 148 ? -1.040 -0.275 -15.503 1.00 98.44 148 LEU A N 1
ATOM 1123 C CA . LEU A 1 148 ? -1.755 -0.436 -14.230 1.00 98.44 148 LEU A CA 1
ATOM 1124 C C . LEU A 1 148 ? -3.130 -1.109 -14.392 1.00 98.44 148 LEU A C 1
ATOM 1126 O O . LEU A 1 148 ? -4.049 -0.839 -13.630 1.00 98.44 148 LEU A O 1
ATOM 1130 N N . PHE A 1 149 ? -3.306 -1.963 -15.399 1.00 97.75 149 PHE A N 1
ATOM 1131 C CA . PHE A 1 149 ? -4.604 -2.564 -15.755 1.00 97.75 149 PHE A CA 1
ATOM 1132 C C . PHE A 1 149 ? -4.584 -4.104 -15.773 1.00 97.75 149 PHE A C 1
ATOM 1134 O O . PHE A 1 149 ? -5.470 -4.750 -16.334 1.00 97.75 149 PHE A O 1
ATOM 1141 N N . HIS A 1 150 ? -3.580 -4.726 -15.152 1.00 98.06 150 HIS A N 1
ATOM 1142 C CA . HIS A 1 150 ? -3.466 -6.190 -15.087 1.00 98.06 150 HIS A CA 1
ATOM 1143 C C . HIS A 1 150 ? -4.222 -6.826 -13.912 1.00 98.06 150 HIS A C 1
ATOM 1145 O O . HIS A 1 150 ? -4.243 -8.051 -13.803 1.00 98.06 150 HIS A O 1
ATOM 1151 N N . GLY A 1 151 ? -4.866 -6.014 -13.070 1.00 97.81 151 GLY A N 1
ATOM 1152 C CA . GLY A 1 151 ? -5.722 -6.462 -11.973 1.00 97.81 151 GLY A CA 1
ATOM 1153 C C . GLY A 1 151 ? -7.118 -6.922 -12.427 1.00 97.81 151 GLY A C 1
ATOM 1154 O O . GLY A 1 151 ? -7.494 -6.763 -13.594 1.00 97.81 151 GLY A O 1
ATOM 1155 N N . PRO A 1 152 ? -7.914 -7.516 -11.526 1.00 97.44 152 PRO A N 1
ATOM 1156 C CA . PRO A 1 152 ? -9.177 -8.176 -11.861 1.00 97.44 152 PRO A CA 1
ATOM 1157 C C . PRO A 1 152 ? -10.215 -7.272 -12.541 1.00 97.44 152 PRO A C 1
ATOM 1159 O O . PRO A 1 152 ? -10.989 -7.779 -13.352 1.00 97.44 152 PRO A O 1
ATOM 1162 N N . THR A 1 153 ? -10.209 -5.958 -12.289 1.00 97.12 153 THR A N 1
ATOM 1163 C CA . THR A 1 153 ? -11.160 -5.004 -12.893 1.00 97.12 153 THR A CA 1
ATOM 1164 C C . THR A 1 153 ? -10.589 -4.239 -14.086 1.00 97.12 153 THR A C 1
ATOM 1166 O O . THR A 1 153 ? -11.270 -3.387 -14.654 1.00 97.12 153 THR A O 1
ATOM 1169 N N . PHE A 1 154 ? -9.362 -4.566 -14.508 1.00 96.88 154 PHE A N 1
ATOM 1170 C CA . PHE A 1 154 ? -8.657 -3.912 -15.616 1.00 96.88 154 PHE A CA 1
ATOM 1171 C C . PHE A 1 154 ? -8.423 -2.409 -15.390 1.00 96.88 154 PHE A C 1
ATOM 1173 O O . PHE A 1 154 ? -8.338 -1.632 -16.341 1.00 96.88 154 PHE A O 1
ATOM 1180 N N . ALA A 1 155 ? -8.300 -1.985 -14.129 1.00 97.06 155 ALA A N 1
ATOM 1181 C CA . ALA A 1 155 ? -8.112 -0.585 -13.774 1.00 97.06 155 ALA A CA 1
ATOM 1182 C C . ALA A 1 155 ? -7.094 -0.409 -12.645 1.00 97.06 155 ALA A C 1
ATOM 1184 O O . ALA A 1 155 ? -6.963 -1.245 -11.756 1.00 97.06 155 ALA A O 1
ATOM 1185 N N . PHE A 1 156 ? -6.446 0.758 -12.613 1.00 97.56 156 PHE A N 1
ATOM 1186 C CA . PHE A 1 156 ? -5.412 1.073 -11.618 1.00 97.56 156 PHE A CA 1
ATOM 1187 C C . PHE A 1 156 ? -5.904 1.001 -10.166 1.00 97.56 156 PHE A C 1
ATOM 1189 O O . PHE A 1 156 ? -5.104 0.822 -9.251 1.00 97.56 156 PHE A O 1
ATOM 1196 N N . LYS A 1 157 ? -7.219 1.124 -9.942 1.00 96.94 157 LYS A N 1
ATOM 1197 C CA . LYS A 1 157 ? -7.815 1.033 -8.606 1.00 96.94 157 LYS A CA 1
ATOM 1198 C C . LYS A 1 157 ? -7.598 -0.340 -7.965 1.00 96.94 157 LYS A C 1
ATOM 1200 O O . LYS A 1 157 ? -7.602 -0.420 -6.740 1.00 96.94 157 LYS A O 1
ATOM 1205 N N . ASP A 1 158 ? -7.349 -1.381 -8.761 1.00 97.75 158 ASP A N 1
ATOM 1206 C CA . ASP A 1 158 ? -7.081 -2.730 -8.262 1.00 97.75 158 ASP A CA 1
ATOM 1207 C C . ASP A 1 158 ? -5.881 -2.772 -7.303 1.00 97.75 158 ASP A C 1
ATOM 1209 O O . ASP A 1 158 ? -5.930 -3.495 -6.314 1.00 97.75 158 ASP A O 1
ATOM 1213 N N . PHE A 1 159 ? -4.840 -1.961 -7.523 1.00 97.69 159 PHE A N 1
ATOM 1214 C CA . PHE A 1 159 ? -3.648 -1.954 -6.661 1.00 97.69 159 PHE A CA 1
ATOM 1215 C C . PHE A 1 159 ? -3.967 -1.571 -5.215 1.00 97.69 159 PHE A C 1
ATOM 1217 O O . PHE A 1 159 ? -3.430 -2.160 -4.283 1.00 97.69 159 PHE A O 1
ATOM 1224 N N . ALA A 1 160 ? -4.857 -0.596 -5.031 1.00 95.56 160 ALA A N 1
ATOM 1225 C CA . ALA A 1 160 ? -5.267 -0.150 -3.708 1.00 95.56 160 ALA A CA 1
ATOM 1226 C C . ALA A 1 160 ? -6.398 -1.022 -3.153 1.00 95.56 160 ALA A C 1
ATOM 1228 O O . ALA A 1 160 ? -6.333 -1.471 -2.013 1.00 95.56 160 ALA A O 1
ATOM 1229 N N . LEU A 1 161 ? -7.438 -1.276 -3.952 1.00 95.06 161 LEU A N 1
ATOM 1230 C CA . LEU A 1 161 ? -8.667 -1.902 -3.462 1.00 95.06 161 LEU A CA 1
ATOM 1231 C C . LEU A 1 161 ? -8.503 -3.395 -3.162 1.00 95.06 161 LEU A C 1
ATOM 1233 O O . LEU A 1 161 ? -9.108 -3.869 -2.200 1.00 95.06 161 LEU A O 1
ATOM 1237 N N . GLN A 1 162 ? -7.661 -4.117 -3.914 1.00 96.38 162 GLN A N 1
ATOM 1238 C CA . GLN A 1 162 ? -7.387 -5.530 -3.619 1.00 96.38 162 GLN A CA 1
ATOM 1239 C C . GLN A 1 162 ? -6.612 -5.718 -2.312 1.00 96.38 162 GLN A C 1
ATOM 1241 O O . GLN A 1 162 ? -6.757 -6.749 -1.664 1.00 96.38 162 GLN A O 1
ATOM 1246 N N . LEU A 1 163 ? -5.829 -4.716 -1.899 1.00 96.50 163 LEU A N 1
ATOM 1247 C CA . LEU A 1 163 ? -5.119 -4.715 -0.621 1.00 96.50 163 LEU A CA 1
ATOM 1248 C C . LEU A 1 163 ? -5.994 -4.194 0.529 1.00 96.50 163 LEU A C 1
ATOM 1250 O O . LEU A 1 163 ? -6.019 -4.780 1.611 1.00 96.50 163 LEU A O 1
ATOM 1254 N N . LEU A 1 164 ? -6.725 -3.101 0.300 1.00 94.94 164 LEU A N 1
ATOM 1255 C CA . LEU A 1 164 ? -7.516 -2.432 1.332 1.00 94.94 164 LEU A CA 1
ATOM 1256 C C . LEU A 1 164 ? -8.647 -3.323 1.861 1.00 94.94 164 LEU A C 1
ATOM 1258 O O . LEU A 1 164 ? -8.864 -3.369 3.068 1.00 94.94 164 LEU A O 1
ATOM 1262 N N . GLY A 1 165 ? -9.341 -4.059 0.986 1.00 93.56 165 GLY A N 1
ATOM 1263 C CA . GLY A 1 165 ? -10.462 -4.922 1.378 1.00 93.56 165 GLY A CA 1
ATOM 1264 C C . GLY A 1 165 ? -10.098 -5.940 2.473 1.00 93.56 165 GLY A C 1
ATOM 1265 O O . GLY A 1 165 ? -10.728 -5.924 3.533 1.00 93.56 165 GLY A O 1
ATOM 1266 N N . PRO A 1 166 ? -9.074 -6.791 2.267 1.00 94.56 166 PRO A N 1
ATOM 1267 C CA . PRO A 1 166 ? -8.592 -7.722 3.286 1.00 94.56 166 PRO A CA 1
ATOM 1268 C C . PRO A 1 166 ? -8.146 -7.046 4.589 1.00 94.56 166 PRO A C 1
ATOM 1270 O O . PRO A 1 166 ? -8.508 -7.524 5.662 1.00 94.56 166 PRO A O 1
ATOM 1273 N N . LEU A 1 167 ? -7.424 -5.921 4.521 1.00 95.25 167 LEU A N 1
ATOM 1274 C CA . LEU A 1 167 ? -6.985 -5.193 5.721 1.00 95.25 167 LEU A CA 1
ATOM 1275 C C . LEU A 1 167 ? -8.175 -4.660 6.532 1.00 95.25 167 LEU A C 1
ATOM 1277 O O . LEU A 1 167 ? -8.219 -4.815 7.754 1.00 95.25 167 LEU A O 1
ATOM 1281 N N . MET A 1 168 ? -9.180 -4.092 5.859 1.00 94.31 168 MET A N 1
ATOM 1282 C CA . MET A 1 168 ? -10.419 -3.655 6.507 1.00 94.31 168 MET A CA 1
ATOM 1283 C C . MET A 1 168 ? -11.175 -4.834 7.126 1.00 94.31 168 MET A C 1
ATOM 1285 O O . MET A 1 168 ? -11.662 -4.719 8.249 1.00 94.31 168 MET A O 1
ATOM 1289 N N . ALA A 1 169 ? -11.260 -5.969 6.425 1.00 93.62 169 ALA A N 1
ATOM 1290 C CA . ALA A 1 169 ? -11.927 -7.169 6.926 1.00 93.62 169 ALA A CA 1
ATOM 1291 C C . ALA A 1 169 ? -11.255 -7.704 8.200 1.00 93.62 169 ALA A C 1
ATOM 1293 O O . ALA A 1 169 ? -11.941 -7.919 9.198 1.00 93.62 169 ALA A O 1
ATOM 1294 N N . GLN A 1 170 ? -9.923 -7.821 8.199 1.00 94.81 170 GLN A N 1
ATOM 1295 C CA . GLN A 1 170 ? -9.147 -8.230 9.373 1.00 94.81 170 GLN A CA 1
ATOM 1296 C C . GLN A 1 170 ? -9.369 -7.280 10.556 1.00 94.81 170 GLN A C 1
ATOM 1298 O O . GLN A 1 170 ? -9.562 -7.723 11.689 1.00 94.81 170 GLN A O 1
ATOM 1303 N N . ARG A 1 171 ? -9.382 -5.961 10.314 1.00 93.44 171 ARG A N 1
ATOM 1304 C CA . ARG A 1 171 ? -9.619 -4.984 11.384 1.00 93.44 171 ARG A CA 1
ATOM 1305 C C . ARG A 1 171 ? -11.037 -5.083 11.952 1.00 93.44 171 ARG A C 1
ATOM 1307 O O . ARG A 1 171 ? -11.205 -5.070 13.170 1.00 93.44 171 ARG A O 1
ATOM 1314 N N . LEU A 1 172 ? -12.048 -5.210 11.092 1.00 93.50 172 LEU A N 1
ATOM 1315 C C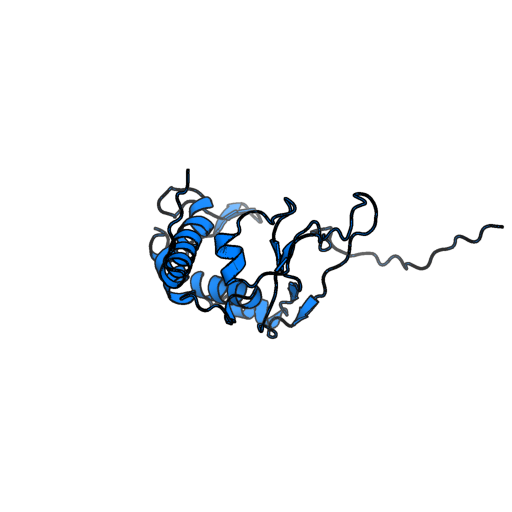A . LEU A 1 172 ? -13.450 -5.347 11.501 1.00 93.50 172 LEU A CA 1
ATOM 1316 C C . LEU A 1 172 ? -13.704 -6.635 12.290 1.00 93.50 172 LEU A C 1
ATOM 1318 O O . LEU A 1 172 ? -14.446 -6.602 13.271 1.00 93.50 172 LEU A O 1
ATOM 1322 N N . GLU A 1 173 ? -13.071 -7.744 11.900 1.00 94.25 173 GLU A N 1
ATOM 1323 C CA . GLU A 1 173 ? -13.158 -9.024 12.608 1.00 94.25 173 GLU A CA 1
ATOM 1324 C C . GLU A 1 173 ? -12.621 -8.909 14.040 1.00 94.25 173 GLU A C 1
ATOM 1326 O O . GLU A 1 173 ? -13.302 -9.294 14.992 1.00 94.25 173 GLU A O 1
ATOM 1331 N N . ARG A 1 174 ? -11.454 -8.276 14.216 1.00 92.50 174 ARG A N 1
ATOM 1332 C CA . ARG A 1 174 ? -10.852 -8.038 15.541 1.00 92.50 174 ARG A CA 1
ATOM 1333 C C . ARG A 1 174 ? -11.725 -7.176 16.450 1.00 92.50 174 ARG A C 1
ATOM 1335 O O . ARG A 1 174 ? -11.722 -7.369 17.662 1.00 92.50 174 ARG A O 1
ATOM 1342 N N . GLU A 1 175 ? -12.468 -6.234 15.877 1.00 92.06 175 GLU A N 1
ATOM 1343 C CA . GLU A 1 175 ? -13.389 -5.367 16.619 1.00 92.06 175 GLU A CA 1
ATOM 1344 C C . GLU A 1 175 ? -14.807 -5.952 16.748 1.00 92.06 175 GLU A C 1
ATOM 1346 O O . GLU A 1 175 ? -15.664 -5.327 17.371 1.00 92.06 175 GLU A O 1
ATOM 1351 N N . SER A 1 176 ? -15.084 -7.131 16.172 1.00 93.81 176 SER A N 1
ATOM 1352 C CA . SER A 1 176 ? -16.439 -7.703 16.079 1.00 93.81 176 SER A CA 1
ATOM 1353 C C . SER A 1 176 ? -17.463 -6.722 15.483 1.00 93.81 176 SER A C 1
ATOM 1355 O O . SER A 1 176 ? -18.614 -6.638 15.920 1.00 93.81 176 SER A O 1
ATOM 1357 N N . ARG A 1 177 ? -17.039 -5.953 14.473 1.00 93.31 177 ARG A N 1
ATOM 1358 C CA . ARG A 1 177 ? -17.843 -4.924 13.799 1.00 93.31 177 ARG A CA 1
ATOM 1359 C C . ARG A 1 177 ? -18.165 -5.318 12.364 1.00 93.31 177 ARG A C 1
ATOM 1361 O O . ARG A 1 177 ? -17.548 -6.191 11.766 1.00 93.31 177 ARG A O 1
ATOM 1368 N N . ARG A 1 178 ? -19.150 -4.630 11.788 1.00 89.62 178 ARG A N 1
ATOM 1369 C CA . ARG A 1 178 ? -19.500 -4.718 10.367 1.00 89.62 178 ARG A CA 1
ATOM 1370 C C . ARG A 1 178 ? -19.480 -3.327 9.752 1.00 89.62 178 ARG A C 1
ATOM 1372 O O . ARG A 1 178 ? -19.892 -2.364 10.396 1.00 89.62 178 ARG A O 1
ATOM 1379 N N . LEU A 1 179 ? -19.043 -3.251 8.501 1.00 87.19 179 LEU A N 1
ATOM 1380 C CA . LEU A 1 179 ? -19.084 -2.046 7.682 1.00 87.19 179 LEU A CA 1
ATOM 1381 C C . LEU A 1 179 ? -19.817 -2.365 6.379 1.00 87.19 179 LEU A C 1
ATOM 1383 O O . LEU A 1 179 ? -19.560 -3.399 5.763 1.00 87.19 179 LEU A O 1
ATOM 1387 N N . THR A 1 180 ? -20.712 -1.474 5.963 1.00 86.38 180 THR A N 1
ATOM 1388 C CA . THR A 1 180 ? -21.343 -1.521 4.641 1.00 86.38 180 THR A CA 1
ATOM 1389 C C . THR A 1 180 ? -20.706 -0.445 3.777 1.00 86.38 180 THR A C 1
ATOM 1391 O O . THR A 1 180 ? -20.706 0.723 4.158 1.00 86.38 180 THR A O 1
ATOM 1394 N N . VAL A 1 181 ? -20.172 -0.844 2.626 1.00 79.62 181 VAL A N 1
ATOM 1395 C CA . VAL A 1 181 ? -19.645 0.066 1.602 1.00 79.62 181 VAL A CA 1
ATOM 1396 C C . VAL A 1 181 ? -20.721 0.213 0.525 1.00 79.62 181 VAL A C 1
ATOM 1398 O O . VAL A 1 181 ? -21.258 -0.802 0.078 1.00 79.62 181 VAL A O 1
ATOM 1401 N N . LEU A 1 182 ? -21.071 1.454 0.176 1.00 75.00 182 LEU A N 1
ATOM 1402 C CA . LEU A 1 182 ? -22.095 1.804 -0.818 1.00 75.00 182 LEU A CA 1
ATOM 1403 C C . LEU A 1 182 ? -21.458 2.345 -2.098 1.00 75.00 182 LEU A C 1
ATOM 1405 O O . LEU A 1 182 ? -20.443 3.067 -1.975 1.00 75.00 182 LEU A O 1
#

Radius of gyration: 20.08 Å; chains: 1; bounding box: 45×65×45 Å

Foldseek 3Di:
DDDDDDDDDDDPDDDDDDDQQAAAADPDPPDDGDRQAEDELPPLPDFWWAFSNRPADTHAPLVLLPCQAGPVRGHTDTSYHHDDDPVNVVVCVPDAPLVVVCSRVSSSRVVPDPAPQSVLSCQLQVQFPDRSCFDWDDDDVVDIDTLLQRHPNRDVCSNVPSSSVRSVVRSCVVVVHDDDDD